Protein AF-A0AAW1N9Z6-F1 (afdb_monomer)

pLDDT: mean 73.99, std 12.64, range [40.56, 93.12]

Structure (mmCIF, N/CA/C/O backbone):
data_AF-A0AAW1N9Z6-F1
#
_entry.id   AF-A0AAW1N9Z6-F1
#
loop_
_atom_site.group_PDB
_atom_site.id
_atom_site.type_symbol
_atom_site.label_atom_id
_atom_site.label_alt_id
_atom_site.label_comp_id
_atom_site.label_asym_id
_atom_site.label_entity_id
_atom_site.label_seq_id
_atom_site.pdbx_PDB_ins_code
_atom_site.Cartn_x
_atom_site.Cartn_y
_atom_site.Cartn_z
_atom_site.occupancy
_atom_site.B_iso_or_equiv
_atom_site.auth_seq_id
_atom_site.auth_comp_id
_atom_site.auth_asym_id
_atom_site.auth_atom_id
_atom_site.pdbx_PDB_model_num
ATOM 1 N N . MET A 1 1 ? -28.722 -1.840 12.495 1.00 40.56 1 MET A N 1
ATOM 2 C CA . MET A 1 1 ? -27.957 -2.910 13.175 1.00 40.56 1 MET A CA 1
ATOM 3 C C . MET A 1 1 ? -27.137 -3.714 12.161 1.00 40.56 1 MET A C 1
ATOM 5 O O . MET A 1 1 ? -27.416 -4.891 11.996 1.00 40.56 1 MET A O 1
ATOM 9 N N . LEU A 1 2 ? -26.172 -3.126 11.439 1.00 44.50 2 LEU A N 1
ATOM 10 C CA . LEU A 1 2 ? -25.435 -3.906 10.420 1.00 44.50 2 LEU A CA 1
ATOM 11 C C . LEU A 1 2 ? -23.911 -3.968 10.564 1.00 44.50 2 LEU A C 1
ATOM 13 O O . LEU A 1 2 ? -23.321 -4.820 9.923 1.00 44.50 2 LEU A O 1
ATOM 17 N N . LEU A 1 3 ? -23.291 -3.203 11.460 1.00 54.84 3 LEU A N 1
ATOM 18 C CA . LEU A 1 3 ? -21.972 -3.463 12.058 1.00 54.84 3 LEU A CA 1
ATOM 19 C C . LEU A 1 3 ? -21.812 -2.443 13.194 1.00 54.84 3 LEU A C 1
ATOM 21 O O . LEU A 1 3 ? -22.293 -1.322 13.039 1.00 54.84 3 LEU A O 1
ATOM 25 N N . SER A 1 4 ? -21.227 -2.808 14.338 1.00 73.88 4 SER A N 1
ATOM 26 C CA . SER A 1 4 ? -20.875 -1.789 15.333 1.00 73.88 4 SER A CA 1
ATOM 27 C C . SER A 1 4 ? -19.782 -0.898 14.738 1.00 73.88 4 SER A C 1
ATOM 29 O O . SER A 1 4 ? -18.857 -1.399 14.090 1.00 73.88 4 SER A O 1
ATOM 31 N N . ASP A 1 5 ? -19.909 0.416 14.922 1.00 74.81 5 ASP A N 1
ATOM 32 C CA . ASP A 1 5 ? -18.946 1.420 14.458 1.00 74.81 5 ASP A CA 1
ATOM 33 C C . ASP A 1 5 ? -17.473 1.013 14.708 1.00 74.81 5 ASP A C 1
ATOM 35 O O . ASP A 1 5 ? -16.674 1.081 13.767 1.00 74.81 5 ASP A O 1
ATOM 39 N N . PRO A 1 6 ? -17.082 0.470 15.884 1.00 80.12 6 PRO A N 1
ATOM 40 C CA . PRO A 1 6 ? -15.710 0.012 16.113 1.00 80.12 6 PRO A CA 1
ATOM 41 C C . PRO A 1 6 ? -15.271 -1.163 15.231 1.00 80.12 6 PRO A C 1
ATOM 43 O O . PRO A 1 6 ? -14.098 -1.229 14.868 1.00 80.12 6 PRO A O 1
ATOM 46 N N . VAL A 1 7 ? -16.163 -2.081 14.844 1.00 82.06 7 VAL A N 1
ATOM 47 C CA . VAL A 1 7 ? -15.793 -3.230 13.994 1.00 82.06 7 VAL A CA 1
ATOM 48 C C . VAL A 1 7 ? -15.510 -2.778 12.559 1.00 82.06 7 VAL A C 1
ATOM 50 O O . VAL A 1 7 ? -14.586 -3.289 11.926 1.00 82.06 7 VAL A O 1
ATOM 53 N N . LEU A 1 8 ? -16.241 -1.778 12.060 1.00 82.44 8 LEU A N 1
ATOM 54 C CA . LEU A 1 8 ? -15.953 -1.135 10.773 1.00 82.44 8 LEU A CA 1
ATOM 55 C C . LEU A 1 8 ? -14.583 -0.445 10.784 1.00 82.44 8 LEU A C 1
ATOM 57 O O . LEU A 1 8 ? -13.784 -0.653 9.866 1.00 82.44 8 LEU A O 1
ATOM 61 N N . PHE A 1 9 ? -14.278 0.319 11.839 1.00 83.38 9 PHE A N 1
A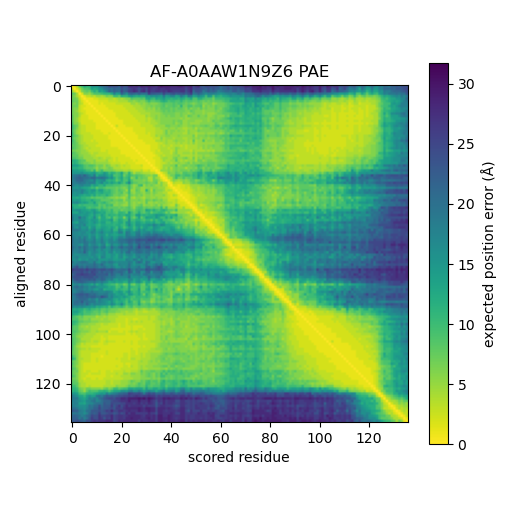TOM 62 C CA . PHE A 1 9 ? -12.962 0.944 11.992 1.00 83.38 9 PHE A CA 1
ATOM 63 C C . PHE A 1 9 ? -11.843 -0.093 12.146 1.00 83.38 9 PHE A C 1
ATOM 65 O O . PHE A 1 9 ? -10.792 0.063 11.529 1.00 83.38 9 PHE A O 1
ATOM 72 N N . ALA A 1 10 ? -12.074 -1.185 12.879 1.00 85.69 10 ALA A N 1
ATOM 73 C CA . ALA A 1 10 ? -11.113 -2.276 13.022 1.00 85.69 10 ALA A CA 1
ATOM 74 C C . ALA A 1 10 ? -10.821 -2.967 11.680 1.00 85.69 10 ALA A C 1
ATOM 76 O O . ALA A 1 10 ? -9.663 -3.215 11.348 1.00 85.69 10 ALA A O 1
ATOM 77 N N . PHE A 1 11 ? -11.849 -3.230 10.869 1.00 84.50 11 PHE A N 1
ATOM 78 C CA . PHE A 1 11 ? -11.669 -3.810 9.538 1.00 84.50 11 PHE A CA 1
ATOM 79 C C . PHE A 1 11 ? -10.893 -2.873 8.599 1.00 84.50 11 PHE A C 1
ATOM 81 O O . PHE A 1 11 ? -9.976 -3.312 7.901 1.00 84.50 11 PHE A O 1
ATOM 88 N N . ALA A 1 12 ? -11.197 -1.571 8.625 1.00 84.25 12 ALA A N 1
ATOM 89 C CA . ALA A 1 12 ? -10.446 -0.565 7.876 1.00 84.25 12 ALA A CA 1
ATOM 90 C C . ALA A 1 12 ? -8.975 -0.479 8.328 1.00 84.25 12 ALA A C 1
ATOM 92 O O . ALA A 1 12 ? -8.078 -0.374 7.489 1.00 84.25 12 ALA A O 1
ATOM 93 N N . LEU A 1 13 ? -8.711 -0.581 9.635 1.00 88.75 13 LEU A N 1
ATOM 94 C CA . LEU A 1 13 ? -7.366 -0.577 10.219 1.00 88.75 13 LEU A CA 1
ATOM 95 C C . LEU A 1 13 ? -6.558 -1.814 9.793 1.00 88.75 13 LEU A C 1
ATOM 97 O O . LEU A 1 13 ? -5.402 -1.694 9.391 1.00 88.75 13 LEU A O 1
ATOM 101 N N . ILE A 1 14 ? -7.175 -2.998 9.784 1.00 87.88 14 ILE A N 1
ATOM 102 C CA . ILE A 1 14 ? -6.534 -4.226 9.289 1.00 87.88 14 ILE A CA 1
ATOM 103 C C . ILE A 1 14 ? -6.205 -4.098 7.796 1.00 87.88 14 ILE A C 1
ATOM 105 O O . ILE A 1 14 ? -5.076 -4.371 7.389 1.00 87.88 14 ILE A O 1
ATOM 109 N N . ASN A 1 15 ? -7.158 -3.645 6.976 1.00 82.81 15 ASN A N 1
ATOM 110 C CA . ASN A 1 15 ? -6.946 -3.493 5.536 1.00 82.81 15 ASN A CA 1
ATOM 111 C C . ASN A 1 15 ? -5.843 -2.464 5.220 1.00 82.81 15 ASN A C 1
ATOM 113 O O . ASN A 1 15 ? -4.951 -2.721 4.411 1.00 82.81 15 ASN A O 1
ATOM 117 N N . THR A 1 16 ? -5.857 -1.315 5.901 1.00 86.38 16 THR A N 1
ATOM 118 C CA . THR A 1 16 ? -4.809 -0.290 5.762 1.00 86.38 16 THR A CA 1
ATOM 119 C C . THR A 1 16 ? -3.447 -0.784 6.248 1.00 86.38 16 THR A C 1
ATOM 121 O O . THR A 1 16 ? -2.447 -0.509 5.589 1.00 86.38 16 THR A O 1
ATOM 124 N N . GLY A 1 17 ? -3.385 -1.584 7.317 1.00 88.75 17 GLY A N 1
ATOM 125 C CA . GLY A 1 17 ? -2.148 -2.222 7.778 1.00 88.75 17 GLY A CA 1
ATOM 126 C C . GLY A 1 17 ? -1.560 -3.209 6.761 1.00 88.75 17 GLY A C 1
ATOM 127 O O . GLY A 1 17 ? -0.363 -3.163 6.474 1.00 88.75 17 GLY A O 1
ATOM 128 N N . VAL A 1 18 ? -2.398 -4.053 6.148 1.00 86.62 18 VAL A N 1
ATOM 129 C CA . VAL A 1 18 ? -1.976 -4.972 5.072 1.00 86.62 18 VAL A CA 1
ATOM 130 C C . VAL A 1 18 ? -1.460 -4.196 3.856 1.00 86.62 18 VAL A C 1
ATOM 132 O O . VAL A 1 18 ? -0.417 -4.541 3.297 1.00 86.62 18 VAL A O 1
ATOM 135 N N . LEU A 1 19 ? -2.146 -3.117 3.466 1.00 84.25 19 LEU A N 1
ATOM 136 C CA . LEU A 1 19 ? -1.709 -2.226 2.390 1.00 84.25 19 LEU A CA 1
ATOM 137 C C . LEU A 1 19 ? -0.360 -1.563 2.687 1.00 84.25 19 LEU A C 1
ATOM 139 O O . LEU A 1 19 ? 0.485 -1.480 1.797 1.00 84.25 19 LEU A O 1
ATOM 143 N N . LEU A 1 20 ? -0.146 -1.117 3.924 1.00 89.94 20 LEU A N 1
ATOM 144 C CA . LEU A 1 20 ? 1.102 -0.492 4.356 1.00 89.94 20 LEU A CA 1
ATOM 145 C C . LEU A 1 20 ? 2.265 -1.488 4.253 1.00 89.94 20 LEU A C 1
ATOM 147 O O . LEU A 1 20 ? 3.288 -1.178 3.643 1.00 89.94 20 LEU A O 1
ATOM 151 N N . PHE A 1 21 ? 2.081 -2.715 4.748 1.00 87.38 21 PHE A N 1
ATOM 152 C CA . PHE A 1 21 ? 3.091 -3.771 4.636 1.00 87.38 21 PHE A CA 1
ATOM 153 C C . PHE A 1 21 ? 3.429 -4.103 3.173 1.00 87.38 21 PHE A C 1
ATOM 155 O O . PHE A 1 21 ? 4.596 -4.267 2.816 1.00 87.38 21 PHE A O 1
ATOM 162 N N . LEU A 1 22 ? 2.420 -4.129 2.301 1.00 84.75 22 LEU A N 1
ATOM 163 C CA . LEU A 1 22 ? 2.604 -4.345 0.868 1.00 84.75 22 LEU A CA 1
ATOM 164 C C . LEU A 1 22 ? 3.381 -3.195 0.192 1.00 84.75 22 LEU A C 1
ATOM 166 O O . LEU A 1 22 ? 4.234 -3.451 -0.656 1.00 84.75 22 LEU A O 1
ATOM 170 N N . TRP A 1 23 ? 3.148 -1.936 0.579 1.00 87.12 23 TRP A N 1
ATOM 171 C CA . TRP A 1 23 ? 3.937 -0.802 0.078 1.00 87.12 23 TRP A CA 1
ATOM 172 C C . TRP A 1 23 ? 5.385 -0.822 0.571 1.00 87.12 23 TRP A C 1
ATOM 174 O O . TRP A 1 23 ? 6.283 -0.521 -0.213 1.00 87.12 23 TRP A O 1
ATOM 184 N N . ILE A 1 24 ? 5.636 -1.234 1.818 1.00 90.81 24 ILE A N 1
ATOM 185 C CA . ILE A 1 24 ? 7.003 -1.454 2.320 1.00 90.81 24 ILE A CA 1
ATOM 186 C C . ILE A 1 24 ? 7.706 -2.520 1.474 1.00 90.81 24 ILE A C 1
ATOM 188 O O . ILE A 1 24 ? 8.834 -2.309 1.034 1.00 90.81 24 ILE A O 1
ATOM 192 N N . TYR A 1 25 ? 7.027 -3.635 1.190 1.00 87.19 25 TYR A N 1
ATOM 193 C CA . TYR A 1 25 ? 7.560 -4.685 0.322 1.00 87.19 25 TYR A CA 1
ATOM 194 C C . TYR A 1 25 ? 7.923 -4.159 -1.077 1.00 87.19 25 TYR A C 1
ATOM 196 O O . TYR A 1 25 ? 8.992 -4.491 -1.596 1.00 87.19 25 TYR A O 1
ATOM 204 N N . TYR A 1 26 ? 7.082 -3.305 -1.672 1.00 84.38 26 TYR A N 1
ATOM 205 C CA . TYR A 1 26 ? 7.383 -2.676 -2.961 1.00 84.38 26 TYR A CA 1
ATOM 206 C C . TYR A 1 26 ? 8.578 -1.728 -2.898 1.00 84.38 26 TYR A C 1
ATOM 208 O O . TYR A 1 26 ? 9.436 -1.805 -3.772 1.00 84.38 26 TYR A O 1
ATOM 216 N N . VAL A 1 27 ? 8.682 -0.886 -1.866 1.00 88.31 27 VAL A N 1
ATOM 217 C CA . VAL A 1 27 ? 9.842 0.002 -1.688 1.00 88.31 27 VAL A CA 1
ATOM 218 C C . VAL A 1 27 ? 11.129 -0.811 -1.571 1.00 88.31 27 VAL A C 1
ATOM 220 O O . VAL A 1 27 ? 12.081 -0.514 -2.280 1.00 88.31 27 VAL A O 1
ATOM 223 N N . ILE A 1 28 ? 11.152 -1.863 -0.747 1.00 88.94 28 ILE A N 1
ATOM 224 C CA . ILE A 1 28 ? 12.336 -2.722 -0.586 1.00 88.94 28 ILE A CA 1
ATOM 225 C C . ILE A 1 28 ? 12.704 -3.388 -1.916 1.00 88.94 28 ILE A C 1
ATOM 227 O O . ILE A 1 28 ? 13.848 -3.315 -2.347 1.00 88.94 28 ILE A O 1
ATOM 231 N N . THR A 1 29 ? 11.728 -3.978 -2.607 1.00 84.00 29 THR A N 1
ATOM 232 C CA . THR A 1 29 ? 11.979 -4.717 -3.852 1.00 84.00 29 THR A CA 1
ATOM 233 C C . THR A 1 29 ? 12.461 -3.807 -4.991 1.00 84.00 29 THR A C 1
ATOM 235 O O . THR A 1 29 ? 13.261 -4.233 -5.823 1.00 84.00 29 THR A O 1
ATOM 238 N N . ILE A 1 30 ? 11.997 -2.552 -5.042 1.00 82.06 30 ILE A N 1
ATOM 239 C CA . ILE A 1 30 ? 12.477 -1.567 -6.021 1.00 82.06 30 ILE A CA 1
ATOM 240 C C . ILE A 1 30 ? 13.848 -1.010 -5.612 1.00 82.06 30 ILE A C 1
ATOM 242 O O . ILE A 1 30 ? 14.691 -0.832 -6.485 1.00 82.06 30 ILE A O 1
ATOM 246 N N . SER A 1 31 ? 14.114 -0.793 -4.321 1.00 85.56 31 SER A N 1
ATOM 247 C CA . SER A 1 31 ? 15.450 -0.406 -3.840 1.00 85.56 31 SER A CA 1
ATOM 248 C C . SER A 1 31 ? 16.501 -1.479 -4.145 1.00 85.56 31 SER A C 1
ATOM 250 O O . SER A 1 31 ? 17.582 -1.152 -4.627 1.00 85.56 31 SER A O 1
ATOM 252 N N . ASP A 1 32 ? 16.170 -2.761 -3.954 1.00 85.75 32 ASP A N 1
ATOM 253 C CA . ASP A 1 32 ? 17.038 -3.883 -4.340 1.00 85.75 32 ASP A CA 1
ATOM 254 C C . ASP A 1 32 ? 17.299 -3.905 -5.855 1.00 85.75 32 ASP A C 1
ATOM 256 O O . ASP A 1 32 ? 18.365 -4.330 -6.304 1.00 85.75 32 ASP A O 1
ATOM 260 N N . LEU A 1 33 ? 16.341 -3.429 -6.656 1.00 80.69 33 LEU A N 1
ATOM 261 C CA . LEU A 1 33 ? 16.496 -3.289 -8.101 1.00 80.69 33 LEU A CA 1
ATOM 262 C C . LEU A 1 33 ? 17.342 -2.063 -8.489 1.00 80.69 33 LEU A C 1
ATOM 264 O O . LEU A 1 33 ? 18.150 -2.170 -9.405 1.00 80.69 33 LEU A O 1
ATOM 268 N N . GLU A 1 34 ? 17.200 -0.915 -7.813 1.00 80.50 34 GLU A N 1
ATOM 269 C CA . GLU A 1 34 ? 18.037 0.276 -8.056 1.00 80.50 34 GLU A CA 1
ATOM 270 C C . GLU A 1 34 ? 19.508 0.012 -7.701 1.00 80.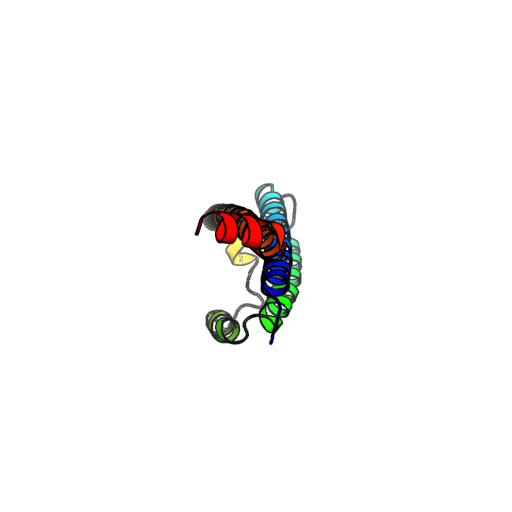50 34 GLU A C 1
ATOM 272 O O . GLU A 1 34 ? 20.407 0.489 -8.393 1.00 80.50 34 GLU A O 1
ATOM 277 N N . CYS A 1 35 ? 19.757 -0.796 -6.669 1.00 78.81 35 CYS A N 1
ATOM 278 C CA . CYS A 1 35 ? 21.093 -1.264 -6.303 1.00 78.81 35 CYS A CA 1
ATOM 279 C C . CYS A 1 35 ? 21.633 -2.393 -7.207 1.00 78.81 35 CYS A C 1
ATOM 281 O O . CYS A 1 35 ? 22.700 -2.926 -6.906 1.00 78.81 35 CYS A O 1
ATOM 283 N N . ASP A 1 36 ? 20.918 -2.759 -8.282 1.00 77.44 36 ASP A N 1
ATOM 284 C CA . ASP A 1 36 ? 21.266 -3.826 -9.239 1.00 77.44 36 ASP A CA 1
ATOM 285 C C . ASP A 1 36 ? 21.482 -5.204 -8.569 1.00 77.44 36 ASP A C 1
ATOM 287 O O . ASP A 1 36 ? 22.236 -6.058 -9.036 1.00 77.44 36 ASP A O 1
ATOM 291 N N . TYR A 1 37 ? 20.818 -5.428 -7.427 1.00 69.31 37 TYR A N 1
ATOM 292 C CA . TYR A 1 37 ? 20.965 -6.626 -6.594 1.00 69.31 37 TYR A CA 1
ATOM 293 C C . TYR A 1 37 ? 20.123 -7.809 -7.111 1.00 69.31 37 TYR A C 1
ATOM 295 O O . TYR A 1 37 ? 20.390 -8.969 -6.794 1.00 69.31 37 TYR A O 1
ATOM 303 N N . LEU A 1 38 ? 19.091 -7.529 -7.917 1.00 73.25 38 LEU A N 1
ATOM 304 C CA . LEU A 1 38 ? 18.149 -8.499 -8.484 1.00 73.25 38 LEU A CA 1
ATOM 305 C C . LEU A 1 38 ? 18.007 -8.322 -10.000 1.00 73.25 38 LEU A C 1
ATOM 307 O O . LEU A 1 38 ? 17.898 -7.208 -10.499 1.00 73.25 38 LEU A O 1
ATOM 311 N N . ASN A 1 39 ? 17.866 -9.432 -10.736 1.00 76.44 39 ASN A N 1
ATOM 312 C CA . ASN A 1 39 ? 17.485 -9.380 -12.150 1.00 76.44 39 ASN A CA 1
ATOM 313 C C . ASN A 1 39 ? 16.051 -8.820 -12.292 1.00 76.44 39 ASN A C 1
ATOM 315 O O . ASN A 1 39 ? 15.113 -9.348 -11.682 1.00 76.44 39 ASN A O 1
ATOM 319 N N . ALA A 1 40 ? 15.855 -7.805 -13.142 1.00 70.44 40 ALA A N 1
ATOM 320 C CA . ALA A 1 40 ? 14.576 -7.111 -13.346 1.00 70.44 40 ALA A CA 1
ATOM 321 C C . ALA A 1 40 ? 13.401 -8.062 -13.648 1.00 70.44 40 ALA A C 1
ATOM 323 O O . ALA A 1 40 ? 12.279 -7.837 -13.193 1.00 70.44 40 ALA A O 1
ATOM 324 N N . GLN A 1 41 ? 13.654 -9.178 -14.341 1.00 73.69 41 GLN A N 1
ATOM 325 C CA . GLN A 1 41 ? 12.640 -10.206 -14.613 1.00 73.69 41 GLN A CA 1
ATOM 326 C C . GLN A 1 41 ? 12.178 -10.957 -13.353 1.00 73.69 41 GLN A C 1
ATOM 328 O O . GLN A 1 41 ? 10.984 -11.213 -13.185 1.00 73.69 41 GLN A O 1
ATOM 333 N N . GLN A 1 42 ? 13.103 -11.301 -12.449 1.00 74.56 42 GLN A N 1
ATOM 334 C CA . GLN A 1 42 ? 12.768 -11.970 -11.186 1.00 74.56 42 GLN A CA 1
ATOM 335 C C . GLN A 1 42 ? 11.994 -11.027 -10.258 1.00 74.56 42 GLN A C 1
ATOM 337 O O . GLN A 1 42 ? 11.044 -11.458 -9.604 1.00 74.56 42 GLN A O 1
ATOM 342 N N . CYS A 1 43 ? 12.358 -9.740 -10.258 1.00 72.38 43 CYS A N 1
ATOM 343 C CA . CYS A 1 43 ? 11.627 -8.682 -9.568 1.00 72.38 43 CYS A CA 1
ATOM 344 C C . CYS A 1 43 ? 10.195 -8.543 -10.110 1.00 72.38 43 CYS A C 1
ATOM 346 O O . CYS A 1 43 ? 9.251 -8.712 -9.344 1.00 72.38 43 CYS A O 1
ATOM 348 N N . CYS A 1 44 ? 10.009 -8.367 -11.426 1.00 73.31 44 CYS A N 1
ATOM 349 C CA . CYS A 1 44 ? 8.681 -8.234 -12.045 1.00 73.31 44 CYS A CA 1
ATOM 350 C C . CYS A 1 44 ? 7.785 -9.451 -11.798 1.00 73.31 44 CYS A C 1
ATOM 352 O O . CYS A 1 44 ? 6.592 -9.295 -11.559 1.00 73.31 44 CYS A O 1
ATOM 354 N N . SER A 1 45 ? 8.346 -10.665 -11.817 1.00 74.94 45 SER A N 1
ATOM 355 C CA . SER A 1 45 ? 7.590 -11.888 -11.524 1.00 74.94 45 SER A CA 1
ATOM 356 C C . SER A 1 45 ? 7.106 -11.927 -10.070 1.00 74.94 45 SER A C 1
ATOM 358 O O . SER A 1 45 ? 5.933 -12.204 -9.820 1.00 74.94 45 SER A O 1
ATOM 360 N N . LYS A 1 46 ? 7.969 -11.564 -9.106 1.00 77.50 46 LYS A N 1
ATOM 361 C CA . LYS A 1 46 ? 7.597 -11.456 -7.685 1.00 77.50 46 LYS A CA 1
ATOM 362 C C . LYS A 1 46 ? 6.595 -10.324 -7.441 1.00 77.50 46 LYS A C 1
ATOM 364 O O . LYS A 1 46 ? 5.593 -10.546 -6.768 1.00 77.50 46 LYS A O 1
ATOM 369 N N . LEU A 1 47 ? 6.807 -9.149 -8.036 1.00 76.38 47 LEU A N 1
ATOM 370 C CA . LEU A 1 47 ? 5.889 -8.009 -7.951 1.00 76.38 47 LEU A CA 1
ATOM 371 C C . LEU A 1 47 ? 4.515 -8.370 -8.521 1.00 76.38 47 LEU A C 1
ATOM 373 O O . LEU A 1 47 ? 3.510 -8.211 -7.840 1.00 76.38 47 LEU A O 1
ATOM 377 N N . ASN A 1 48 ? 4.461 -8.932 -9.731 1.00 72.69 48 ASN A N 1
ATOM 378 C CA . ASN A 1 48 ? 3.213 -9.336 -10.379 1.00 72.69 48 ASN A CA 1
ATOM 379 C C . ASN A 1 48 ? 2.519 -10.489 -9.629 1.00 72.69 48 ASN A C 1
ATOM 381 O O . ASN A 1 48 ? 1.293 -10.593 -9.646 1.00 72.69 48 ASN A O 1
ATOM 385 N N . LEU A 1 49 ? 3.275 -11.342 -8.927 1.00 76.00 49 LEU A N 1
ATOM 386 C CA . LEU A 1 49 ? 2.709 -12.340 -8.021 1.00 76.00 49 LEU A CA 1
ATOM 387 C C . LEU A 1 49 ? 2.007 -11.679 -6.831 1.00 76.00 49 LEU A C 1
ATOM 389 O O . LEU A 1 49 ? 0.925 -12.134 -6.495 1.00 76.00 49 LEU A O 1
ATOM 393 N N . TRP A 1 50 ? 2.579 -10.623 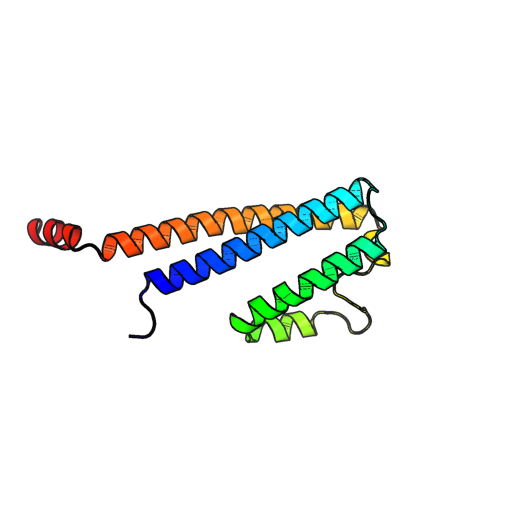-6.238 1.00 69.94 50 TRP A N 1
ATOM 394 C CA . TRP A 1 50 ? 2.013 -9.878 -5.098 1.00 69.94 50 TRP A CA 1
ATOM 395 C C . TRP A 1 50 ? 0.928 -8.860 -5.485 1.00 69.94 50 TRP A C 1
ATOM 397 O O . TRP A 1 50 ? 0.043 -8.554 -4.681 1.00 69.94 50 TRP A O 1
ATOM 407 N N . VAL A 1 51 ? 0.905 -8.415 -6.742 1.00 67.94 51 VAL A N 1
ATOM 408 C CA . VAL A 1 51 ? -0.205 -7.636 -7.315 1.00 67.94 51 VAL A CA 1
ATOM 409 C C . VAL A 1 51 ? -1.502 -8.453 -7.326 1.00 67.94 51 VAL A C 1
ATOM 411 O O . VAL A 1 51 ? -2.566 -7.908 -7.043 1.00 67.94 51 VAL A O 1
ATOM 414 N N . LYS A 1 52 ? -1.436 -9.769 -7.574 1.00 62.59 52 LYS A N 1
ATOM 415 C CA . LYS A 1 52 ? -2.619 -10.651 -7.569 1.00 62.59 52 LYS A CA 1
ATOM 416 C C . LYS A 1 52 ? -3.336 -10.699 -6.207 1.00 62.59 52 LYS A C 1
ATOM 418 O O . LYS A 1 52 ? -4.530 -10.425 -6.188 1.00 62.59 52 LYS A O 1
ATOM 423 N N . PRO A 1 53 ? -2.688 -11.002 -5.065 1.00 66.00 53 PRO A N 1
ATOM 424 C CA . PRO A 1 53 ? -3.340 -10.988 -3.762 1.00 66.00 53 PRO A CA 1
ATOM 425 C C . PRO A 1 53 ? -3.784 -9.583 -3.342 1.00 66.00 53 PRO A C 1
ATOM 427 O O . PRO A 1 53 ? -4.837 -9.472 -2.722 1.00 66.00 53 PRO A O 1
ATOM 430 N N . LYS A 1 54 ? -3.075 -8.509 -3.739 1.00 65.88 54 LYS A N 1
ATOM 431 C CA . LYS A 1 54 ? -3.569 -7.128 -3.564 1.00 65.88 54 LYS A CA 1
ATOM 432 C C . LYS A 1 54 ? -4.916 -6.937 -4.265 1.00 65.88 54 LYS A C 1
ATOM 434 O O . LYS A 1 54 ? -5.848 -6.416 -3.653 1.00 65.88 54 LYS A O 1
ATOM 439 N N . LEU A 1 55 ? -5.018 -7.400 -5.516 1.00 62.69 55 LEU A N 1
ATOM 440 C CA . LEU A 1 55 ? -6.255 -7.379 -6.290 1.00 62.69 55 LEU A CA 1
ATOM 441 C C . LEU A 1 55 ? -7.335 -8.181 -5.561 1.00 62.69 55 LEU A C 1
ATOM 443 O O . LEU A 1 55 ? -8.356 -7.597 -5.235 1.00 62.69 55 LEU A O 1
ATOM 447 N N . TYR A 1 56 ? -7.087 -9.452 -5.212 1.00 63.72 56 TYR A N 1
ATOM 448 C CA . TYR A 1 56 ? -8.032 -10.321 -4.485 1.00 63.72 56 TYR A CA 1
ATOM 449 C C . TYR A 1 56 ? -8.540 -9.717 -3.165 1.00 63.72 56 TYR A C 1
ATOM 451 O O . TYR A 1 56 ? -9.735 -9.786 -2.886 1.00 63.72 56 TYR A O 1
ATOM 459 N N . ALA A 1 57 ? -7.672 -9.079 -2.378 1.00 62.03 57 ALA A N 1
ATOM 460 C CA . ALA A 1 57 ? -8.072 -8.402 -1.145 1.00 62.03 57 ALA A CA 1
ATOM 461 C C . ALA A 1 57 ? -8.939 -7.155 -1.415 1.00 62.03 57 ALA A C 1
ATOM 463 O O . ALA A 1 57 ? -9.895 -6.900 -0.687 1.00 62.03 57 ALA A O 1
ATOM 464 N N . HIS A 1 58 ? -8.658 -6.409 -2.489 1.00 62.97 58 HIS A N 1
ATOM 465 C CA . HIS A 1 58 ? -9.483 -5.273 -2.918 1.00 62.97 58 HIS A CA 1
ATOM 466 C C . HIS A 1 58 ? -10.789 -5.700 -3.611 1.00 62.97 58 HIS A C 1
ATOM 468 O O . HIS A 1 58 ? -11.782 -4.986 -3.491 1.00 62.97 58 HIS A O 1
ATOM 474 N N . ILE A 1 59 ? -10.835 -6.878 -4.256 1.00 57.53 59 ILE A N 1
ATOM 475 C CA . ILE A 1 59 ? -12.053 -7.494 -4.822 1.00 57.53 59 ILE A CA 1
ATOM 476 C C . ILE A 1 59 ? -13.124 -7.665 -3.747 1.00 57.53 59 ILE A C 1
ATOM 478 O O . ILE A 1 59 ? -14.293 -7.380 -3.993 1.00 57.53 59 ILE A O 1
ATOM 482 N N . ILE A 1 60 ? -12.715 -8.103 -2.556 1.00 62.06 60 ILE A N 1
ATOM 483 C CA . ILE A 1 60 ? -13.611 -8.349 -1.419 1.00 62.06 60 ILE A CA 1
ATOM 484 C C . ILE A 1 60 ? -14.186 -7.040 -0.850 1.00 62.06 60 ILE A C 1
ATOM 486 O O . ILE A 1 60 ? -15.265 -7.050 -0.265 1.00 62.06 60 ILE A O 1
ATOM 490 N N . LEU A 1 61 ? -13.492 -5.915 -1.040 1.00 61.03 61 LEU A N 1
ATOM 491 C CA . LEU A 1 61 ? -13.785 -4.644 -0.378 1.00 61.03 61 LEU A CA 1
ATOM 492 C C . LEU A 1 61 ? -14.451 -3.603 -1.293 1.00 61.03 61 LEU A C 1
ATOM 494 O O . LEU A 1 61 ? -15.327 -2.883 -0.830 1.00 61.03 61 LEU A O 1
ATOM 498 N N . MET A 1 62 ? -14.064 -3.502 -2.572 1.00 63.03 62 MET A N 1
ATOM 499 C CA . MET A 1 62 ? -14.504 -2.434 -3.489 1.00 63.03 62 MET A CA 1
ATOM 500 C C . MET A 1 62 ? -14.570 -2.928 -4.950 1.00 63.03 62 MET A C 1
ATOM 502 O O . MET A 1 62 ? -13.729 -2.593 -5.784 1.00 63.03 62 MET A O 1
ATOM 506 N N . ALA A 1 63 ? -15.593 -3.714 -5.296 1.00 59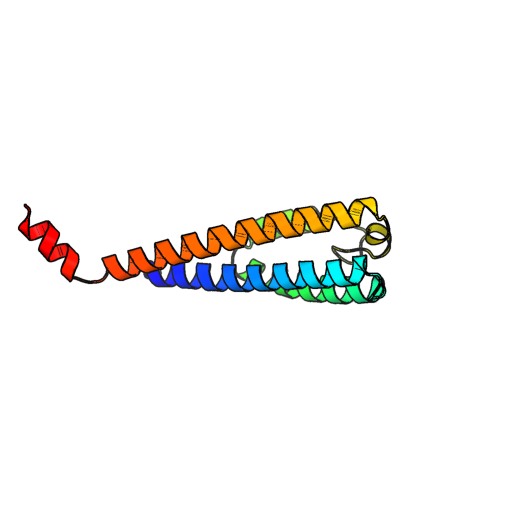.41 63 ALA A N 1
ATOM 507 C CA . ALA A 1 63 ? -15.734 -4.331 -6.623 1.00 59.41 63 ALA A CA 1
ATOM 508 C C . ALA A 1 63 ? -15.821 -3.335 -7.810 1.00 59.41 63 ALA A C 1
ATOM 510 O O . ALA A 1 63 ? -15.439 -3.675 -8.928 1.00 59.41 63 ALA A O 1
ATOM 511 N N . GLY A 1 64 ? -16.295 -2.100 -7.588 1.00 58.41 64 GLY A N 1
ATOM 512 C CA . GLY A 1 64 ? -16.532 -1.113 -8.654 1.00 58.41 64 GLY A CA 1
ATOM 513 C C . GLY A 1 64 ? -15.275 -0.416 -9.196 1.00 58.41 64 GLY A C 1
ATOM 514 O O . GLY A 1 64 ? -15.153 -0.228 -10.405 1.00 58.41 64 GLY A O 1
ATOM 515 N N . TRP A 1 65 ? -14.313 -0.077 -8.329 1.00 56.69 65 TRP A N 1
ATOM 516 C CA . TRP A 1 65 ? -13.060 0.583 -8.741 1.00 56.69 65 TRP A CA 1
ATOM 517 C C . TRP A 1 65 ? -12.159 -0.354 -9.560 1.00 56.69 65 TRP A C 1
ATOM 519 O O . TRP A 1 65 ? -11.449 0.066 -10.469 1.00 56.69 65 TRP A O 1
ATOM 529 N N . MET A 1 66 ? -12.260 -1.656 -9.297 1.00 56.38 66 MET A N 1
ATOM 530 C CA . MET A 1 66 ? -11.471 -2.694 -9.952 1.00 56.38 66 MET A CA 1
ATOM 531 C C . MET A 1 66 ? -11.775 -2.851 -11.444 1.00 56.38 66 MET A C 1
ATOM 533 O O . MET A 1 66 ? -10.856 -3.060 -12.228 1.00 56.38 66 MET A O 1
ATOM 537 N N . VAL A 1 67 ? -13.043 -2.750 -11.860 1.00 58.47 67 VAL A N 1
ATOM 538 C CA . VAL A 1 67 ? -13.395 -2.834 -13.289 1.00 58.47 67 VAL A CA 1
ATOM 539 C C . VAL A 1 67 ? -12.782 -1.655 -14.039 1.00 58.47 67 VAL A C 1
ATOM 541 O O . VAL A 1 67 ? -12.255 -1.825 -15.134 1.00 58.47 67 VAL A O 1
ATOM 544 N N . TYR A 1 68 ? -12.788 -0.474 -13.421 1.00 63.62 68 TYR A N 1
ATOM 545 C CA . TYR A 1 68 ? -12.155 0.714 -13.977 1.00 63.62 68 TYR A CA 1
ATOM 546 C C . TYR A 1 68 ? -10.632 0.547 -14.099 1.00 63.62 68 TYR A C 1
ATOM 548 O O . TYR A 1 68 ? -10.076 0.788 -15.168 1.00 63.62 68 TYR A O 1
ATOM 556 N N . GLU A 1 69 ? -9.966 0.071 -13.045 1.00 64.62 69 GLU A N 1
ATOM 557 C CA . GLU A 1 69 ? -8.507 -0.085 -13.008 1.00 64.62 69 GLU A CA 1
ATOM 558 C C . GLU A 1 69 ? -8.017 -1.221 -13.925 1.00 64.62 69 GLU A C 1
ATOM 560 O O . GLU A 1 69 ? -7.034 -1.051 -14.642 1.00 64.62 69 GLU A O 1
ATOM 565 N N . LEU A 1 70 ? -8.754 -2.337 -14.004 1.00 64.12 70 LEU A N 1
ATOM 566 C CA . LEU A 1 70 ? -8.464 -3.448 -14.917 1.00 64.12 70 LEU A CA 1
ATOM 567 C C . LEU A 1 70 ? -8.661 -3.055 -16.390 1.00 64.12 70 LEU A C 1
ATOM 569 O O . LEU A 1 70 ? -7.909 -3.512 -17.246 1.00 64.12 70 LEU A O 1
ATOM 573 N N . MET A 1 71 ? -9.649 -2.204 -16.699 1.00 63.38 71 MET A N 1
ATOM 574 C CA . MET A 1 71 ? -9.852 -1.695 -18.062 1.00 63.38 71 MET A CA 1
ATOM 575 C C . MET A 1 71 ? -8.829 -0.631 -18.473 1.00 63.38 71 MET A C 1
ATOM 577 O O . MET A 1 71 ? -8.611 -0.448 -19.669 1.00 63.38 71 MET A O 1
ATOM 581 N N . HIS A 1 72 ? -8.201 0.054 -17.515 1.00 62.34 72 HIS A N 1
ATOM 582 C CA . HIS A 1 72 ? -7.176 1.062 -17.796 1.00 62.34 72 HIS A CA 1
ATOM 583 C C . HIS A 1 72 ? -5.796 0.457 -18.100 1.00 62.34 72 HIS A C 1
ATOM 585 O O . HIS A 1 72 ? -4.925 1.160 -18.611 1.00 62.34 72 HIS A O 1
ATOM 591 N N . VAL A 1 73 ? -5.584 -0.837 -17.820 1.00 57.91 73 VAL A N 1
ATOM 592 C CA . VAL A 1 73 ? -4.356 -1.541 -18.209 1.00 57.91 73 VAL A CA 1
ATOM 593 C C . VAL A 1 73 ? -4.400 -1.817 -19.722 1.00 57.91 73 VAL A C 1
ATOM 595 O O . VAL A 1 73 ? -5.315 -2.505 -20.189 1.00 57.91 73 VAL A O 1
ATOM 598 N N . PRO A 1 74 ? -3.447 -1.295 -20.519 1.00 52.00 74 PRO A N 1
ATOM 599 C CA . PRO A 1 74 ? -3.436 -1.496 -21.963 1.00 52.00 74 PRO A CA 1
ATOM 600 C C . PRO A 1 74 ? -3.349 -2.989 -22.308 1.00 52.00 74 PRO A C 1
ATOM 602 O O . PRO A 1 74 ? -2.559 -3.747 -21.742 1.00 52.00 74 PRO A O 1
ATOM 605 N N . ARG A 1 75 ? -4.188 -3.427 -23.255 1.00 43.94 75 ARG A N 1
ATOM 606 C CA . ARG A 1 75 ? -4.235 -4.820 -23.718 1.00 43.94 75 ARG A CA 1
ATOM 607 C C . ARG A 1 75 ? -2.964 -5.136 -24.512 1.00 43.94 75 ARG A C 1
ATOM 609 O O . ARG A 1 75 ? -2.862 -4.752 -25.671 1.00 43.94 75 ARG A O 1
ATOM 616 N N . GLY A 1 76 ? -2.013 -5.823 -23.882 1.00 52.97 76 GLY A N 1
ATOM 617 C CA . GLY A 1 76 ? -0.744 -6.222 -24.503 1.00 52.97 76 GLY A CA 1
ATOM 618 C C . GLY A 1 76 ? 0.322 -6.694 -23.513 1.00 52.97 76 GLY A C 1
ATOM 619 O O . GLY A 1 76 ? 1.113 -7.566 -23.861 1.00 52.97 76 GLY A O 1
ATOM 620 N N . ASN A 1 77 ? 0.287 -6.204 -22.270 1.00 56.28 77 ASN A N 1
ATOM 621 C CA . ASN A 1 77 ? 1.251 -6.583 -21.236 1.00 56.28 77 ASN A CA 1
ATOM 622 C C . ASN A 1 77 ? 0.835 -7.866 -20.498 1.00 56.28 77 ASN A C 1
ATOM 624 O O . ASN A 1 77 ? -0.332 -8.064 -20.158 1.00 56.2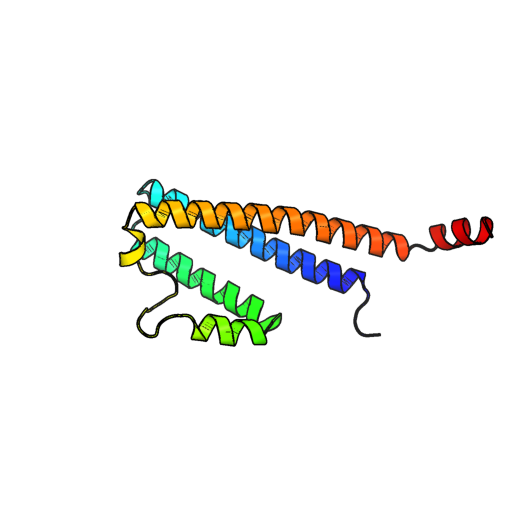8 77 ASN A O 1
ATOM 628 N N . ILE A 1 78 ? 1.812 -8.717 -20.163 1.00 58.97 78 ILE A N 1
ATOM 629 C CA . ILE A 1 78 ? 1.608 -9.970 -19.397 1.00 58.97 78 ILE A CA 1
ATOM 630 C C . ILE A 1 78 ? 1.428 -9.682 -17.877 1.00 58.97 78 ILE A C 1
ATOM 632 O O . ILE A 1 78 ? 1.159 -10.575 -17.069 1.00 58.97 78 ILE A O 1
ATOM 636 N N . GLY A 1 79 ? 1.528 -8.414 -17.461 1.00 60.84 79 GLY A N 1
ATOM 637 C CA . GLY A 1 79 ? 1.330 -7.947 -16.087 1.00 60.84 79 GLY A CA 1
ATOM 638 C C . GLY A 1 79 ? 1.395 -6.422 -15.970 1.00 60.84 79 GLY A C 1
ATOM 639 O O . GLY A 1 79 ? 1.746 -5.740 -16.925 1.00 60.84 79 GLY A O 1
ATOM 640 N N . VAL 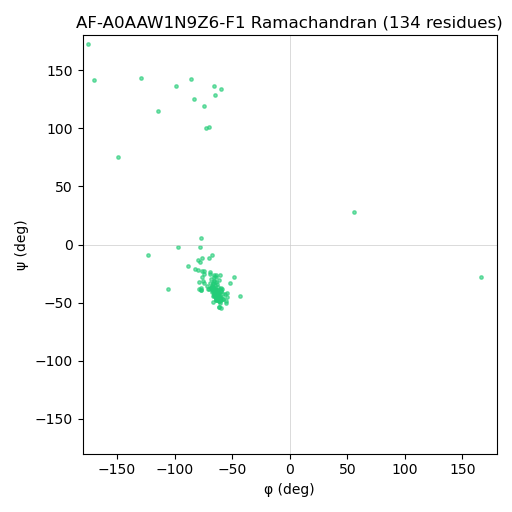A 1 80 ? 1.076 -5.885 -14.786 1.00 64.44 80 VAL A N 1
ATOM 641 C CA . VAL A 1 80 ? 1.137 -4.430 -14.509 1.00 64.44 80 VAL A CA 1
ATOM 642 C C . VAL A 1 80 ? 2.572 -3.890 -14.591 1.00 64.44 80 VAL A C 1
ATOM 644 O O . VAL A 1 80 ? 2.777 -2.730 -14.920 1.00 64.44 80 VAL A O 1
ATOM 647 N N . TYR A 1 81 ? 3.561 -4.742 -14.318 1.00 65.12 81 TYR A N 1
ATOM 648 C CA . TYR A 1 81 ? 4.980 -4.404 -14.363 1.00 65.12 81 TYR A CA 1
ATOM 649 C C . TYR A 1 81 ? 5.676 -5.193 -15.472 1.00 65.12 81 TYR A C 1
ATOM 651 O O . TYR A 1 81 ? 5.770 -6.421 -15.387 1.00 65.12 81 TYR A O 1
ATOM 659 N N . GLU A 1 82 ? 6.175 -4.494 -16.493 1.00 67.56 82 GLU A N 1
ATOM 660 C CA . GLU A 1 82 ? 7.000 -5.084 -17.548 1.00 67.56 82 GLU A CA 1
ATOM 661 C C . GLU A 1 82 ? 8.499 -4.853 -17.316 1.00 67.56 82 GLU A C 1
ATOM 663 O O . GLU A 1 82 ? 8.921 -3.735 -17.010 1.00 67.56 82 GLU A O 1
ATOM 668 N N . PRO A 1 83 ? 9.343 -5.881 -17.526 1.00 63.97 83 PRO A N 1
ATOM 669 C CA . PRO A 1 83 ? 10.781 -5.782 -17.280 1.00 63.97 83 PRO A CA 1
ATOM 670 C C . PRO A 1 83 ? 11.489 -4.794 -18.222 1.00 63.97 83 PRO A C 1
ATOM 672 O O . PRO A 1 83 ? 12.512 -4.227 -17.851 1.00 63.97 83 PRO A O 1
ATOM 675 N N . THR A 1 84 ? 10.948 -4.564 -19.420 1.00 63.88 84 THR A N 1
ATOM 676 C CA . THR A 1 84 ? 11.481 -3.625 -20.421 1.00 63.88 84 THR A CA 1
ATOM 677 C C . THR A 1 84 ? 11.205 -2.158 -20.090 1.00 63.88 84 THR A C 1
ATOM 679 O O . THR A 1 84 ? 12.041 -1.313 -20.400 1.00 63.88 84 THR A O 1
ATOM 682 N N . GLU A 1 85 ? 10.090 -1.834 -19.426 1.00 67.12 85 GLU A N 1
ATOM 683 C CA . GLU A 1 85 ? 9.802 -0.458 -18.985 1.00 67.12 85 GLU A CA 1
ATOM 684 C C . GLU A 1 85 ? 10.641 -0.042 -17.772 1.00 67.12 85 GLU A C 1
ATOM 686 O O . GLU A 1 85 ? 11.029 1.123 -17.649 1.00 67.12 85 GLU A O 1
ATOM 691 N N . ILE A 1 86 ? 10.948 -0.989 -16.882 1.00 66.25 86 ILE A N 1
ATOM 692 C CA . ILE A 1 86 ? 11.631 -0.696 -15.619 1.00 66.25 86 ILE A CA 1
ATOM 693 C C . ILE A 1 86 ? 13.119 -0.388 -15.827 1.00 66.25 86 ILE A C 1
ATOM 695 O O . ILE A 1 86 ? 13.678 0.367 -15.047 1.00 66.25 86 ILE A O 1
ATOM 699 N N . TYR A 1 87 ? 13.769 -0.866 -16.892 1.00 67.19 87 TYR A N 1
ATOM 700 C CA . TYR A 1 87 ? 15.199 -0.594 -17.123 1.00 67.19 87 TYR A CA 1
ATOM 701 C C . TYR A 1 87 ? 15.502 0.868 -17.503 1.00 67.19 87 TYR A C 1
ATOM 703 O O . TYR A 1 87 ? 16.651 1.310 -17.504 1.00 67.19 87 TYR A O 1
ATOM 711 N N . ASN A 1 88 ? 14.474 1.660 -17.817 1.00 71.19 88 ASN A N 1
ATOM 712 C CA . ASN A 1 88 ? 14.658 3.086 -18.006 1.00 71.19 88 ASN A CA 1
ATOM 713 C C . ASN A 1 88 ? 14.903 3.747 -16.639 1.00 71.19 88 ASN A C 1
ATOM 715 O O . ASN A 1 88 ? 13.961 4.017 -15.894 1.00 71.19 88 ASN A O 1
ATOM 719 N N . HIS A 1 89 ? 16.169 4.037 -16.316 1.00 67.50 89 HIS A N 1
ATOM 720 C CA . HIS A 1 89 ? 16.591 4.647 -15.045 1.00 67.50 89 HIS A CA 1
ATOM 721 C C . HIS A 1 89 ? 15.777 5.895 -14.643 1.00 67.50 89 HIS A C 1
ATOM 723 O O . HIS A 1 89 ? 15.620 6.175 -13.453 1.00 67.50 89 HIS A O 1
ATOM 729 N N . GLY A 1 90 ? 15.229 6.641 -15.611 1.00 70.75 90 GLY A N 1
ATOM 730 C CA . GLY A 1 90 ? 14.346 7.780 -15.340 1.00 70.75 90 GLY A CA 1
ATOM 731 C C . GLY A 1 90 ? 12.979 7.388 -14.761 1.00 70.75 90 GLY A C 1
ATOM 732 O O . GLY A 1 90 ? 12.430 8.116 -13.934 1.00 70.75 90 GLY A O 1
ATOM 733 N N . GLN A 1 91 ? 12.442 6.230 -15.151 1.0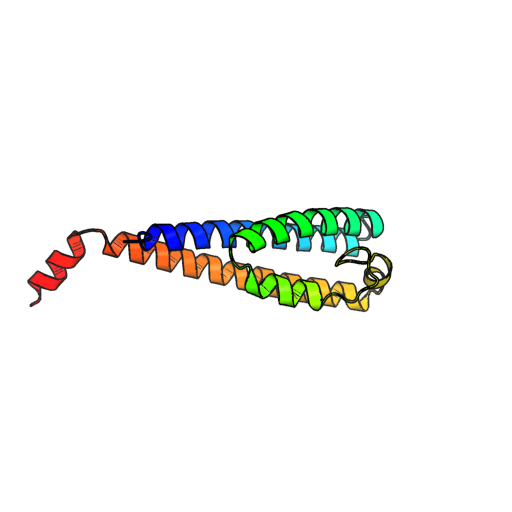0 73.31 91 GLN A N 1
ATOM 734 C CA . GLN A 1 91 ? 11.162 5.715 -14.663 1.00 73.31 91 GLN A CA 1
ATOM 735 C C . G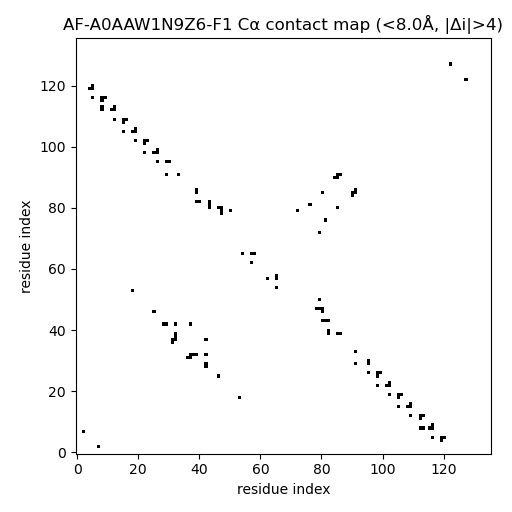LN A 1 91 ? 11.302 5.085 -13.271 1.00 73.31 91 GLN A C 1
ATOM 737 O O . GLN A 1 91 ? 10.444 5.332 -12.429 1.00 73.31 91 GLN A O 1
ATOM 742 N N . ILE A 1 92 ? 12.401 4.373 -12.970 1.00 78.12 92 ILE A N 1
ATOM 743 C CA . ILE A 1 92 ? 12.645 3.765 -11.638 1.00 78.12 92 ILE A CA 1
ATOM 744 C C . ILE A 1 92 ? 12.559 4.815 -10.527 1.00 78.12 92 ILE A C 1
ATOM 746 O O . ILE A 1 92 ? 11.803 4.656 -9.570 1.00 78.12 92 ILE A O 1
ATOM 750 N N . LYS A 1 93 ? 13.275 5.936 -10.679 1.00 80.81 93 LYS A N 1
ATOM 751 C CA . LYS A 1 93 ? 13.277 7.017 -9.678 1.00 80.81 93 LYS A CA 1
ATOM 752 C C . LYS A 1 93 ? 11.904 7.658 -9.505 1.00 80.81 93 LYS A C 1
ATOM 754 O O . LYS A 1 93 ? 11.544 8.061 -8.399 1.00 80.81 93 LYS A O 1
ATOM 759 N N . LYS A 1 94 ? 11.124 7.752 -10.588 1.00 83.44 94 LYS A N 1
ATOM 760 C CA . LYS A 1 94 ? 9.740 8.231 -10.534 1.00 83.44 94 LYS A CA 1
ATOM 761 C C . LYS A 1 94 ? 8.864 7.248 -9.750 1.00 83.44 94 LYS A C 1
ATOM 763 O O . LYS A 1 94 ? 8.222 7.672 -8.796 1.00 83.44 94 LYS A O 1
ATOM 768 N N . TYR A 1 95 ? 8.933 5.956 -10.067 1.00 80.25 95 TYR A N 1
ATOM 769 C CA . TYR A 1 95 ? 8.208 4.901 -9.354 1.00 80.25 95 TYR A CA 1
ATOM 770 C C . TYR A 1 95 ? 8.571 4.825 -7.866 1.00 80.25 95 TYR A C 1
ATOM 772 O O . TYR A 1 95 ? 7.677 4.670 -7.037 1.00 80.25 95 TYR A O 1
ATOM 780 N N . MET A 1 96 ? 9.849 4.983 -7.503 1.00 83.44 96 MET A N 1
ATOM 781 C CA . MET A 1 96 ? 10.270 5.031 -6.098 1.00 83.44 96 MET A CA 1
ATOM 782 C C . MET A 1 96 ? 9.699 6.236 -5.364 1.00 83.44 96 MET A C 1
ATOM 784 O O . MET A 1 96 ? 9.189 6.092 -4.253 1.00 83.44 96 MET A O 1
ATOM 788 N N . ARG A 1 97 ? 9.746 7.422 -5.981 1.00 86.19 97 ARG A N 1
ATOM 789 C CA . ARG A 1 97 ? 9.155 8.626 -5.392 1.00 86.19 97 ARG A CA 1
ATOM 790 C C . ARG A 1 97 ? 7.650 8.458 -5.190 1.00 86.19 97 ARG A C 1
ATOM 792 O O . ARG A 1 97 ? 7.153 8.787 -4.118 1.00 86.19 97 ARG A O 1
ATOM 799 N N . ASP A 1 98 ? 6.949 7.910 -6.177 1.00 85.81 98 ASP A N 1
ATOM 800 C CA . ASP A 1 98 ? 5.508 7.677 -6.095 1.00 85.81 98 ASP A CA 1
ATOM 801 C C . ASP A 1 98 ? 5.189 6.641 -4.995 1.00 85.81 98 ASP A C 1
ATOM 803 O O . ASP A 1 98 ? 4.339 6.896 -4.144 1.00 85.81 98 ASP A O 1
ATOM 807 N N . CYS A 1 99 ? 5.946 5.535 -4.912 1.00 86.75 99 CYS A N 1
ATOM 808 C CA . CYS A 1 99 ? 5.868 4.566 -3.807 1.00 86.75 99 CYS A CA 1
ATOM 809 C C . CYS A 1 99 ? 6.059 5.218 -2.431 1.00 86.75 99 CYS A C 1
ATOM 811 O O . CYS A 1 99 ? 5.297 4.929 -1.510 1.00 86.75 99 CYS A O 1
ATOM 813 N N . MET A 1 100 ? 7.056 6.096 -2.274 1.00 88.00 100 MET A N 1
ATOM 814 C CA . MET A 1 100 ? 7.314 6.782 -1.003 1.00 88.00 100 MET A CA 1
ATOM 815 C C . MET A 1 100 ? 6.170 7.718 -0.604 1.00 88.00 100 MET A C 1
ATOM 817 O O . MET A 1 100 ? 5.808 7.777 0.571 1.00 88.00 100 MET A O 1
ATOM 821 N N . ILE A 1 101 ? 5.571 8.419 -1.572 1.00 91.06 101 ILE A N 1
ATOM 822 C CA . ILE A 1 101 ? 4.403 9.275 -1.330 1.00 91.06 101 ILE A CA 1
ATOM 823 C C . ILE A 1 101 ? 3.218 8.424 -0.865 1.00 91.06 101 ILE A C 1
ATOM 825 O O . ILE A 1 101 ? 2.586 8.758 0.138 1.00 91.06 101 ILE A O 1
ATOM 829 N N . PHE A 1 102 ? 2.941 7.302 -1.540 1.00 86.19 102 PHE A N 1
ATOM 830 C CA . PHE A 1 102 ? 1.876 6.390 -1.124 1.00 86.19 102 PHE A CA 1
ATOM 831 C C . PHE A 1 102 ? 2.136 5.811 0.265 1.00 86.19 102 PHE A C 1
ATOM 833 O O . PHE A 1 102 ? 1.234 5.829 1.100 1.00 86.19 102 PHE A O 1
ATOM 840 N N . LEU A 1 103 ? 3.361 5.366 0.551 1.00 90.50 103 LEU A N 1
ATOM 841 C CA . LEU A 1 103 ? 3.738 4.859 1.868 1.00 90.50 103 LEU A CA 1
ATOM 842 C C . LEU A 1 103 ? 3.448 5.890 2.970 1.00 90.50 103 LEU A C 1
ATOM 844 O O . LEU A 1 103 ? 2.799 5.560 3.961 1.00 90.50 103 LEU A O 1
ATOM 848 N N . GLY A 1 104 ? 3.872 7.143 2.775 1.00 91.06 104 GLY A N 1
ATOM 849 C CA . GLY A 1 104 ? 3.605 8.229 3.720 1.00 91.06 104 GLY A CA 1
ATOM 850 C C . GLY A 1 104 ? 2.111 8.523 3.883 1.00 91.06 104 GLY A C 1
ATOM 851 O O . GLY A 1 104 ? 1.630 8.683 5.003 1.00 91.06 104 GLY A O 1
ATOM 852 N N . TYR A 1 105 ? 1.355 8.529 2.784 1.00 90.25 105 TYR A N 1
ATOM 853 C CA . TYR A 1 105 ? -0.093 8.738 2.808 1.00 90.25 105 TYR A CA 1
ATOM 854 C C . TYR A 1 105 ? -0.832 7.647 3.601 1.00 90.25 105 TYR A C 1
ATOM 856 O O . TYR A 1 105 ? -1.624 7.959 4.492 1.00 90.25 105 TYR A O 1
ATOM 864 N N . TYR A 1 106 ? -0.538 6.370 3.332 1.00 87.75 106 TYR A N 1
ATOM 865 C CA . TYR A 1 106 ? -1.146 5.248 4.055 1.00 87.75 106 TYR A CA 1
ATOM 866 C C . TYR A 1 106 ? -0.727 5.208 5.529 1.00 87.75 106 TYR A C 1
ATOM 868 O O .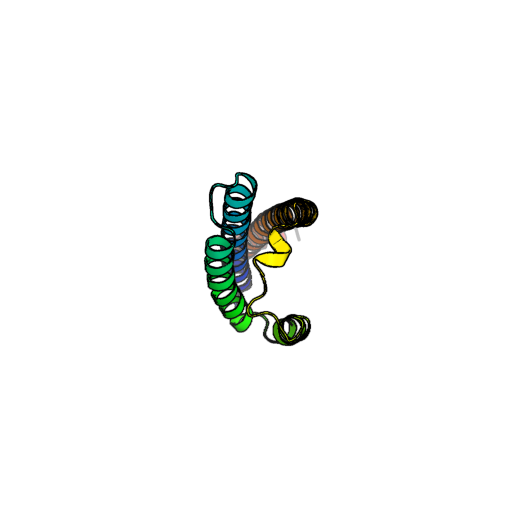 TYR A 1 106 ? -1.538 4.825 6.369 1.00 87.75 106 TYR A O 1
ATOM 876 N N . LEU A 1 107 ? 0.489 5.652 5.865 1.00 92.06 107 LEU A N 1
ATOM 877 C CA . LEU A 1 107 ? 0.938 5.782 7.253 1.00 92.06 107 LEU A CA 1
ATOM 878 C C . LEU A 1 107 ? 0.116 6.830 8.022 1.00 92.06 107 LEU A C 1
ATOM 880 O O . LEU A 1 107 ? -0.342 6.559 9.129 1.00 92.06 107 LEU A O 1
ATOM 884 N N . ILE A 1 108 ? -0.115 8.010 7.437 1.00 93.12 108 ILE A N 1
ATOM 885 C CA . ILE A 1 108 ? -0.934 9.062 8.065 1.00 93.12 108 ILE A CA 1
ATOM 886 C C . ILE A 1 108 ? -2.382 8.583 8.236 1.00 93.12 108 ILE A C 1
ATOM 888 O O . ILE A 1 108 ? -2.959 8.732 9.314 1.00 93.12 108 ILE A O 1
ATOM 892 N N . LEU A 1 109 ? -2.957 7.961 7.200 1.00 86.94 109 LEU A N 1
ATOM 893 C CA . LEU A 1 109 ? -4.302 7.387 7.276 1.00 86.94 109 LEU A CA 1
ATOM 894 C C . LEU A 1 109 ? -4.418 6.300 8.343 1.00 86.94 109 LEU A C 1
ATOM 896 O O . LEU A 1 109 ? -5.430 6.241 9.033 1.00 86.94 109 LEU A O 1
ATOM 900 N N . PHE A 1 110 ? -3.396 5.459 8.507 1.00 89.69 110 PHE A N 1
ATOM 901 C CA . PHE A 1 110 ? -3.385 4.422 9.533 1.00 89.69 110 PHE A CA 1
ATOM 902 C C . PHE A 1 110 ? -3.550 5.018 10.937 1.00 89.69 110 PHE A C 1
ATOM 904 O O . PHE A 1 110 ? -4.407 4.570 11.699 1.00 89.69 110 PHE A O 1
ATOM 911 N N . PHE A 1 111 ? -2.803 6.079 11.262 1.00 91.50 111 PHE A N 1
ATOM 912 C CA . PHE A 1 111 ? -2.947 6.771 12.547 1.00 91.50 111 PHE A CA 1
ATOM 913 C C . PHE A 1 111 ? -4.296 7.481 12.692 1.00 91.50 111 PHE A C 1
ATOM 915 O O . PHE A 1 111 ? -4.875 7.464 13.778 1.00 91.50 111 PHE A O 1
ATOM 922 N N . ALA A 1 112 ? -4.829 8.059 11.613 1.00 90.69 112 ALA A N 1
ATOM 923 C CA . ALA A 1 112 ? -6.158 8.664 11.628 1.00 90.69 112 ALA A CA 1
ATOM 924 C C . ALA A 1 112 ? -7.261 7.622 11.902 1.00 90.69 112 ALA A C 1
ATOM 926 O O . ALA A 1 112 ? -8.118 7.846 12.755 1.00 90.69 112 ALA A O 1
ATOM 927 N N . TYR A 1 113 ? -7.218 6.457 11.246 1.00 87.56 113 TYR A N 1
ATOM 928 C CA . TYR A 1 113 ? -8.170 5.369 11.496 1.00 87.56 113 TYR A CA 1
ATOM 929 C C . TYR A 1 113 ? -8.032 4.781 12.900 1.00 87.56 113 TYR A C 1
ATOM 931 O O . TYR A 1 113 ? -9.044 4.496 13.540 1.00 87.56 113 TYR A O 1
ATOM 939 N N . LEU A 1 114 ? -6.803 4.654 13.404 1.00 89.44 114 LEU A N 1
ATOM 940 C CA . LEU A 1 114 ? -6.540 4.243 14.781 1.00 89.44 114 LEU A CA 1
ATOM 941 C C . LEU A 1 114 ? -7.159 5.232 15.778 1.00 89.44 114 LEU A C 1
ATOM 943 O O . LEU A 1 114 ? -7.839 4.808 16.711 1.00 89.44 114 LEU A O 1
ATOM 947 N N . TYR A 1 115 ? -7.000 6.538 15.556 1.00 91.00 115 TYR A N 1
ATOM 948 C CA . TYR A 1 115 ? -7.619 7.570 16.390 1.00 91.00 115 TYR A CA 1
ATOM 949 C C . TYR A 1 115 ? -9.153 7.479 16.378 1.00 91.00 115 TYR A C 1
ATOM 951 O O . TYR A 1 115 ? -9.768 7.425 17.443 1.00 91.00 115 TYR A O 1
ATOM 959 N N . CYS A 1 116 ? -9.775 7.380 15.198 1.00 86.00 116 CYS A N 1
ATOM 960 C CA . CYS A 1 116 ? -11.229 7.225 15.079 1.00 86.00 116 CYS A CA 1
ATOM 961 C C . CYS A 1 116 ? -11.744 5.959 15.780 1.00 86.00 116 CYS A C 1
ATOM 963 O O . CYS A 1 116 ? -12.804 5.994 16.408 1.00 86.00 116 CYS A O 1
ATOM 965 N N . MET A 1 117 ? -10.991 4.855 15.716 1.00 87.38 117 MET A N 1
ATOM 966 C CA . MET A 1 117 ? -11.331 3.617 16.418 1.00 87.38 117 MET A CA 1
ATOM 967 C C . MET A 1 117 ? -11.313 3.813 17.939 1.00 87.38 117 MET A C 1
ATOM 969 O O . MET A 1 117 ? -12.270 3.431 18.606 1.00 87.38 117 MET A O 1
ATOM 973 N N . ILE A 1 118 ? -10.265 4.440 18.487 1.00 89.12 118 ILE A N 1
ATOM 974 C CA . ILE A 1 118 ? -10.151 4.701 19.932 1.00 89.12 118 ILE A CA 1
ATOM 975 C C . ILE A 1 118 ? -11.288 5.607 20.415 1.00 89.12 118 ILE A C 1
ATOM 977 O O . ILE A 1 118 ? -11.918 5.300 21.421 1.00 89.12 118 ILE A O 1
ATOM 981 N N . VAL A 1 119 ? -11.586 6.692 19.694 1.00 85.56 119 VAL A N 1
ATOM 982 C CA . VAL A 1 119 ? -12.682 7.610 20.053 1.00 85.56 119 VAL A CA 1
ATOM 983 C C . VAL A 1 119 ? -14.034 6.897 20.025 1.00 85.56 119 VAL A C 1
ATOM 985 O O . VAL A 1 119 ? -14.852 7.098 20.919 1.00 85.56 119 VAL A O 1
ATOM 988 N N . SER A 1 120 ? -14.260 6.032 19.035 1.00 85.19 120 SER A N 1
ATOM 989 C CA . SER A 1 120 ? -15.501 5.255 18.944 1.00 85.19 120 SER A CA 1
ATOM 990 C C . SER A 1 120 ? -15.633 4.258 20.097 1.00 85.19 120 SER A C 1
ATOM 992 O O . SER A 1 120 ? -16.707 4.151 20.674 1.00 85.19 120 SER A O 1
ATOM 994 N N . LEU A 1 121 ? -14.538 3.599 20.493 1.00 84.12 121 LEU A N 1
ATOM 995 C CA . LEU A 1 121 ? -14.512 2.702 21.656 1.00 84.12 121 LEU A CA 1
ATOM 996 C C . LEU A 1 121 ? -14.721 3.443 22.984 1.00 84.12 121 LEU A C 1
ATOM 998 O O . LEU A 1 121 ? -15.398 2.929 23.869 1.00 84.12 121 LEU A O 1
ATOM 1002 N N . LEU A 1 122 ? -14.167 4.650 23.131 1.00 82.62 122 LEU A N 1
ATOM 1003 C CA . LEU A 1 122 ? -14.378 5.481 24.321 1.00 82.62 122 LEU A CA 1
ATOM 1004 C C . LEU A 1 122 ? -15.829 5.960 24.426 1.00 82.62 122 LEU A C 1
ATOM 1006 O O . LEU A 1 122 ? -16.399 5.934 25.512 1.00 82.62 122 LEU A O 1
ATOM 1010 N N . LYS A 1 123 ? -16.457 6.320 23.302 1.00 73.94 123 LYS A N 1
ATOM 1011 C CA . LYS A 1 123 ? -17.863 6.745 23.267 1.00 73.94 123 LYS A CA 1
ATOM 1012 C C . LYS A 1 123 ? -18.844 5.633 23.669 1.00 73.94 123 LYS A C 1
ATOM 1014 O O . LYS A 1 123 ? -19.926 5.937 24.157 1.00 73.94 123 LYS A O 1
ATOM 1019 N N . GLU A 1 124 ? -18.479 4.364 23.480 1.00 67.44 124 GLU A N 1
ATOM 1020 C CA . GLU A 1 124 ? -19.272 3.216 23.946 1.00 67.44 124 GLU A CA 1
ATOM 1021 C C . GLU A 1 124 ? -19.152 2.974 25.464 1.00 67.44 124 GLU A C 1
ATOM 1023 O O . GLU A 1 124 ? -19.936 2.202 26.019 1.00 67.44 124 GLU A O 1
ATOM 1028 N N . SER A 1 125 ? -18.206 3.624 26.159 1.00 58.75 125 SER A N 1
ATOM 1029 C CA . SER A 1 125 ? -18.094 3.511 27.615 1.00 58.75 125 SER A CA 1
ATOM 1030 C C . SER A 1 125 ? -19.071 4.471 28.323 1.00 58.75 125 SER A C 1
ATOM 1032 O O . SER A 1 125 ? -19.047 5.676 28.074 1.00 58.75 125 SER A O 1
ATOM 1034 N N . PRO A 1 126 ? -19.939 3.971 29.224 1.00 57.81 126 PRO A N 1
ATOM 1035 C CA . PRO A 1 126 ? -21.046 4.746 29.797 1.00 57.81 126 PRO A CA 1
ATOM 1036 C C . PRO A 1 126 ? -20.616 5.900 30.720 1.00 57.81 126 PRO A C 1
ATOM 1038 O O . PRO A 1 126 ? -21.448 6.729 31.074 1.00 57.81 126 PRO A O 1
ATOM 1041 N N . MET A 1 127 ? -19.332 6.004 31.083 1.00 55.38 127 MET A N 1
ATOM 1042 C CA . MET A 1 127 ? -18.856 7.010 32.045 1.00 55.38 127 MET A CA 1
ATOM 1043 C C . MET A 1 127 ? -18.912 8.454 31.518 1.00 55.38 127 MET A C 1
ATOM 1045 O O . MET A 1 127 ? -19.001 9.381 32.312 1.00 55.38 127 MET A O 1
ATOM 1049 N N . GLN A 1 128 ? -18.903 8.668 30.197 1.00 58.28 128 GLN A N 1
ATOM 1050 C CA . GLN A 1 128 ? -18.989 10.015 29.607 1.00 58.28 128 GLN A CA 1
ATOM 1051 C C . GLN A 1 128 ? -20.425 10.499 29.358 1.00 58.28 128 GLN A C 1
ATOM 1053 O O . GLN A 1 128 ? -20.635 11.701 29.210 1.00 58.28 128 GLN A O 1
ATOM 1058 N N . GLN A 1 129 ? -21.419 9.600 29.316 1.00 55.94 129 GLN A N 1
ATOM 1059 C CA . GLN A 1 129 ? -22.827 10.017 29.269 1.00 55.94 129 GLN A CA 1
ATOM 1060 C C . GLN A 1 129 ? -23.267 10.604 30.615 1.00 55.94 129 GLN A C 1
ATOM 1062 O O . GLN A 1 129 ? -23.948 11.622 30.621 1.00 55.94 129 GLN A O 1
ATOM 1067 N N . GLU A 1 130 ? -22.811 10.030 31.735 1.00 57.72 130 GLU A N 1
ATOM 1068 C CA . GLU A 1 130 ? -23.108 10.550 33.079 1.00 57.72 130 GLU A CA 1
ATOM 1069 C C . GLU A 1 130 ? -22.473 11.923 33.350 1.00 57.72 130 GLU A C 1
ATOM 1071 O O . GLU A 1 130 ? -23.136 12.783 33.921 1.00 57.72 130 GLU A O 1
ATOM 1076 N N . GLU A 1 131 ? -21.231 12.179 32.918 1.00 64.81 131 GLU A N 1
ATOM 1077 C CA . GLU A 1 131 ? -20.606 13.505 33.089 1.00 64.81 131 GLU A CA 1
ATOM 1078 C C . GLU A 1 131 ? -21.306 14.600 32.262 1.00 64.81 131 GLU A C 1
ATOM 1080 O O . GLU A 1 131 ? -21.417 15.733 32.722 1.00 64.81 131 GLU A O 1
ATOM 1085 N N . LEU A 1 132 ? -21.828 14.267 31.074 1.00 64.94 132 LEU A N 1
ATOM 1086 C CA . LEU A 1 132 ? -22.548 15.215 30.216 1.00 64.94 132 LEU A CA 1
ATOM 1087 C C . LEU A 1 132 ? -23.997 15.458 30.686 1.00 64.94 132 LEU A C 1
ATOM 1089 O O . LEU A 1 132 ? -24.515 16.559 30.518 1.00 64.94 132 LEU A O 1
ATOM 1093 N N . GLU A 1 133 ? -24.650 14.449 31.273 1.00 57.59 133 GLU A N 1
ATOM 1094 C CA . GLU A 1 133 ? -25.976 14.580 31.899 1.00 57.59 133 GLU A CA 1
ATOM 1095 C C . GLU A 1 133 ? -25.916 15.267 33.272 1.00 57.59 133 GLU A C 1
ATOM 1097 O O . GLU A 1 133 ? -26.905 15.849 33.698 1.00 57.59 133 GLU A O 1
ATOM 1102 N N . ALA A 1 134 ? -24.768 15.253 33.956 1.00 62.72 134 ALA A N 1
ATOM 1103 C CA . ALA A 1 134 ? -24.568 15.980 35.211 1.00 62.72 134 ALA A CA 1
ATOM 1104 C C . ALA A 1 134 ? -24.317 17.491 35.020 1.00 62.72 134 ALA A C 1
ATOM 1106 O O . ALA A 1 134 ? -24.394 18.250 35.989 1.00 62.72 134 ALA A O 1
ATOM 1107 N N . GLU A 1 135 ? -24.006 17.930 33.795 1.00 63.31 135 GLU A N 1
ATOM 1108 C CA . GLU A 1 135 ? -23.769 19.339 33.446 1.00 63.31 135 GLU A CA 1
ATOM 1109 C C . GLU A 1 135 ? -25.015 20.039 32.849 1.00 63.31 135 GLU A C 1
ATOM 1111 O O . GLU A 1 135 ? -24.967 21.244 32.585 1.00 63.31 135 GLU A O 1
ATOM 1116 N N . PHE A 1 136 ? -26.133 19.320 32.663 1.00 55.72 136 PHE A N 1
ATOM 1117 C CA . PHE A 1 136 ? -27.408 19.836 32.135 1.00 55.72 136 PHE A CA 1
ATOM 1118 C C . PHE A 1 136 ? -28.556 19.682 33.143 1.00 55.72 136 PHE A C 1
ATOM 1120 O O . PHE A 1 136 ? -29.392 20.613 33.229 1.00 55.72 136 PHE A O 1
#

Mean predicted aligned error: 11.28 Å

InterPro domains:
  IPR003377 Cornichon [PF03311] (8-115)
  IPR003377 Cornichon [SM01398] (6-115)

Sequence (136 aa):
MLLSDPVLFAFALINTGVLLFLWIYYVITISDLECDYLNAQQCCSKLNLWVKPKLYAHIILMAGWMVYELMHVPRGNIGVYEPTEIYNHGQIKKYMRDCMIFLGYYLILFFAYLYCMIVSLLKESPMQQEELEAEF

Foldseek 3Di:
DPDQPLVVLVVVLVLLVVVLVLLVVVLVLLVCVVVVVDQLVVSQVVNQVSVVVVLVSVCVPPVVVSVVVVVPPDPPDPGPDDSVVCPPPVVSVVVNVVSVVVSVVSVVVSVVSVVSSVVSVVVPDCPVVVVVVVVD

Secondary structure (DSSP, 8-state):
--S-HHHHHHHHHHHHHHHHHHHHHHHHHHHHHHTT-S-HHHHHHHHHHHHHHHHHHHHHH-HHHHHHHHHHS-TT-SSSS-HHHHT-HHHHHHHHHHHHHHHHHHHHHHHHHHHHHHHHHHHTSTHHHHHHHTT-

Organism: Popillia japonica (NCBI:txid7064)

Radius of gyration: 20.56 Å; Cα contacts (8 Å, |Δi|>4): 69; chains: 1; bounding box: 49×32×60 Å

Solvent-accessible surface area (backbone atoms only — not comparable to full-atom values): 7797 Å² total; per-residue (Å²): 144,86,71,59,71,48,58,56,34,48,51,52,42,52,53,45,51,55,50,43,55,52,44,52,51,50,51,52,58,48,50,40,41,75,69,66,73,48,58,56,61,63,48,32,53,54,51,48,56,53,48,48,58,53,48,56,60,40,52,79,73,46,63,71,63,49,59,56,56,61,68,68,53,72,95,84,63,99,47,95,56,53,52,79,64,53,70,40,68,76,50,44,57,49,53,50,52,52,48,52,52,51,45,54,52,49,52,54,49,43,54,51,40,49,50,53,28,52,54,46,54,53,70,72,41,70,72,61,58,55,59,57,60,74,75,109